Protein AF-A0A5N0HVR7-F1 (afdb_monomer)

Structure (mmCIF, N/CA/C/O backbone):
data_AF-A0A5N0HVR7-F1
#
_entry.id   AF-A0A5N0HVR7-F1
#
loop_
_atom_site.group_PDB
_atom_site.id
_atom_site.type_symbol
_atom_site.label_atom_id
_atom_site.label_alt_id
_atom_site.label_comp_id
_atom_site.label_asym_id
_atom_site.label_entity_id
_atom_site.label_seq_id
_atom_site.pdbx_PDB_ins_code
_atom_site.Cartn_x
_atom_site.Cartn_y
_atom_site.Cartn_z
_atom_site.occupancy
_atom_site.B_iso_or_equiv
_atom_site.auth_seq_id
_atom_site.auth_comp_id
_atom_site.auth_asym_id
_atom_site.auth_atom_id
_atom_site.pdbx_PDB_model_num
ATOM 1 N N . MET A 1 1 ? -14.846 -22.573 25.541 1.00 33.03 1 MET A N 1
ATOM 2 C CA . MET A 1 1 ? -13.994 -21.430 25.923 1.00 33.03 1 MET A CA 1
ATOM 3 C C . MET A 1 1 ? -13.028 -21.191 24.773 1.00 33.03 1 MET A C 1
ATOM 5 O O . MET A 1 1 ? -12.081 -21.949 24.627 1.00 33.03 1 MET A O 1
ATOM 9 N N . LEU A 1 2 ? -13.340 -20.256 23.874 1.00 32.69 2 LEU A N 1
ATOM 10 C CA . LEU A 1 2 ? -12.444 -19.911 22.769 1.00 32.69 2 LEU A CA 1
ATOM 11 C C . LEU A 1 2 ? -11.443 -18.892 23.308 1.00 32.69 2 LEU A C 1
ATOM 13 O O . LEU A 1 2 ? -11.820 -17.778 23.662 1.00 32.69 2 LEU A O 1
ATOM 17 N N . THR A 1 3 ? -10.183 -19.294 23.429 1.00 34.44 3 THR A N 1
ATOM 18 C CA . THR A 1 3 ? -9.071 -18.383 23.695 1.00 34.44 3 THR A CA 1
ATOM 19 C C . THR A 1 3 ? -8.919 -17.462 22.494 1.00 34.44 3 THR A C 1
ATOM 21 O O . THR A 1 3 ? -8.248 -17.803 21.522 1.00 34.44 3 THR A O 1
ATOM 24 N N . VAL A 1 4 ? -9.569 -16.300 22.543 1.00 46.47 4 VAL A N 1
ATOM 25 C CA . VAL A 1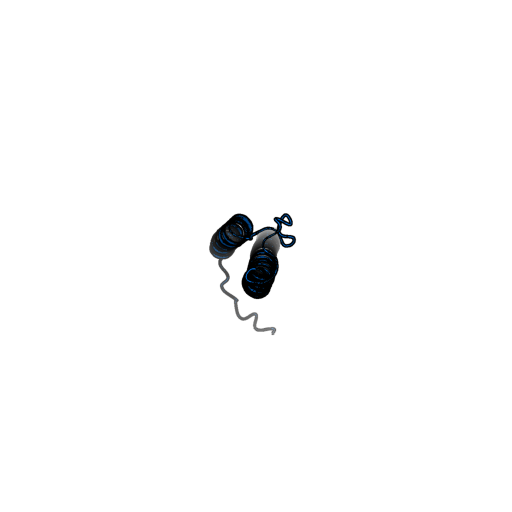 4 ? -9.239 -15.181 21.666 1.00 46.47 4 VAL A CA 1
ATOM 26 C C . VAL A 1 4 ? -7.876 -14.684 22.132 1.00 46.47 4 VAL A C 1
ATOM 28 O O . VAL A 1 4 ? -7.765 -13.895 23.067 1.00 46.47 4 VAL A O 1
ATOM 31 N N . SER A 1 5 ? -6.814 -15.217 21.537 1.00 45.78 5 SER A N 1
ATOM 32 C CA . SER A 1 5 ? -5.495 -14.600 21.604 1.00 45.78 5 SER A CA 1
ATOM 33 C C . SER A 1 5 ? -5.651 -13.182 21.060 1.00 45.78 5 SER A C 1
ATOM 35 O O . SER A 1 5 ? -5.935 -13.013 19.875 1.00 45.78 5 SER A O 1
ATOM 37 N N . SER A 1 6 ? -5.563 -12.178 21.936 1.00 57.31 6 SER A N 1
ATOM 38 C CA . SER A 1 6 ? -5.741 -10.777 21.568 1.00 57.31 6 SER A CA 1
ATOM 39 C C . SER A 1 6 ? -4.632 -10.374 20.603 1.00 57.31 6 SER A C 1
ATOM 41 O O . SER A 1 6 ? -3.499 -10.090 20.993 1.00 57.31 6 SER A O 1
ATOM 43 N N . LEU A 1 7 ? -4.945 -10.398 19.308 1.00 63.19 7 LEU A N 1
ATOM 44 C CA . LEU A 1 7 ? -4.070 -9.846 18.290 1.00 63.19 7 LEU A CA 1
ATOM 45 C C . LEU A 1 7 ? -4.041 -8.334 18.535 1.00 63.19 7 LEU A C 1
ATOM 47 O O . LEU A 1 7 ? -4.988 -7.625 18.205 1.00 63.19 7 LEU A O 1
ATOM 51 N N . LYS A 1 8 ? -2.991 -7.851 19.205 1.00 71.81 8 LYS A N 1
ATOM 52 C CA . LYS A 1 8 ? -2.758 -6.419 19.398 1.00 71.81 8 LYS A CA 1
ATOM 53 C C . LYS A 1 8 ? -2.345 -5.831 18.057 1.00 71.81 8 LYS A C 1
ATOM 55 O O . LYS A 1 8 ? -1.169 -5.851 17.705 1.00 71.81 8 LYS A O 1
ATOM 60 N N . VAL A 1 9 ? -3.329 -5.366 17.305 1.00 80.31 9 VAL A N 1
ATOM 61 C CA . VAL A 1 9 ? -3.127 -4.633 16.060 1.00 80.31 9 VAL A CA 1
ATOM 62 C C . VAL A 1 9 ? -3.441 -3.174 16.324 1.00 80.31 9 VAL A C 1
ATOM 64 O O . VAL A 1 9 ? -4.446 -2.871 16.956 1.00 80.31 9 VAL A O 1
ATOM 67 N N . ASP A 1 10 ? -2.561 -2.293 15.860 1.00 87.94 10 ASP A N 1
ATOM 68 C CA . ASP A 1 10 ? -2.745 -0.845 15.893 1.00 87.94 10 ASP A CA 1
ATOM 69 C C . ASP A 1 10 ? -3.266 -0.370 14.522 1.00 87.94 10 ASP A C 1
ATOM 71 O O . ASP A 1 10 ? -2.487 -0.324 13.560 1.00 87.94 10 ASP A O 1
ATOM 75 N N . PRO A 1 11 ? -4.563 -0.023 14.392 1.00 89.00 11 PRO A N 1
ATOM 76 C CA . PRO A 1 11 ? -5.133 0.446 13.131 1.00 89.00 11 PRO A CA 1
ATOM 77 C C . PRO A 1 11 ? -4.492 1.746 12.631 1.00 89.00 11 PRO A C 1
ATOM 79 O O . PRO A 1 11 ? -4.365 1.941 11.421 1.00 89.00 11 PRO A O 1
ATOM 82 N N . ALA A 1 12 ? -4.035 2.621 13.536 1.00 90.31 12 ALA A N 1
ATOM 83 C CA . ALA A 1 12 ? -3.365 3.860 13.157 1.00 90.31 12 ALA A CA 1
ATOM 84 C C . ALA A 1 12 ? -2.000 3.564 12.521 1.00 90.31 12 ALA A C 1
ATOM 86 O O . ALA A 1 12 ? -1.693 4.088 11.447 1.00 90.31 12 ALA A O 1
ATOM 87 N N . GLY A 1 13 ? -1.224 2.659 13.123 1.00 91.06 13 GLY A N 1
ATOM 88 C CA . GLY A 1 13 ? 0.018 2.143 12.547 1.00 91.06 13 GLY A CA 1
ATOM 89 C C . GLY A 1 13 ? -0.186 1.515 11.164 1.00 91.06 13 GLY A C 1
ATOM 90 O O . GLY A 1 13 ? 0.557 1.822 10.230 1.00 91.06 13 GLY A O 1
ATOM 91 N N . LEU A 1 14 ? -1.242 0.712 10.984 1.00 92.38 14 LEU A N 1
ATOM 92 C CA . LEU A 1 14 ? -1.581 0.132 9.677 1.00 92.38 14 LEU A CA 1
ATOM 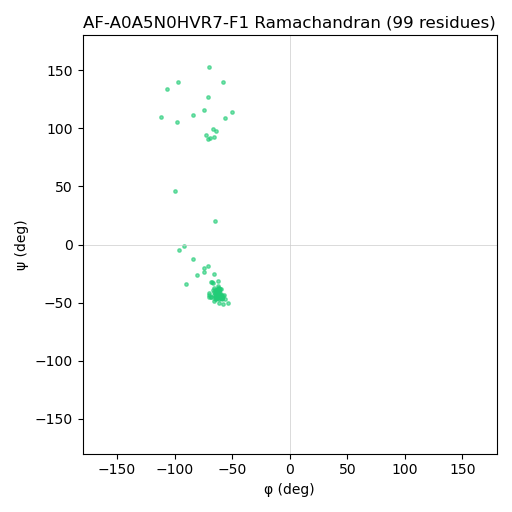93 C C . LEU A 1 14 ? -1.901 1.195 8.619 1.00 92.38 14 LEU A C 1
ATOM 95 O O . LEU A 1 14 ? -1.466 1.064 7.475 1.00 92.38 14 LEU A O 1
ATOM 99 N N . ARG A 1 15 ? -2.615 2.267 8.983 1.00 92.56 15 ARG A N 1
ATOM 100 C CA . ARG A 1 15 ? -2.911 3.382 8.067 1.00 92.56 15 ARG A CA 1
ATOM 101 C C . ARG A 1 15 ? -1.666 4.166 7.669 1.00 92.56 15 ARG A C 1
ATOM 103 O O . ARG A 1 15 ? -1.535 4.549 6.506 1.00 92.56 15 ARG A O 1
ATOM 110 N N . VAL A 1 16 ? -0.742 4.379 8.605 1.00 95.56 16 VAL A N 1
ATOM 111 C CA . VAL A 1 16 ? 0.554 5.009 8.315 1.00 95.56 16 VAL A CA 1
ATOM 112 C C . VAL A 1 16 ? 1.339 4.170 7.306 1.00 95.56 16 VAL A C 1
ATOM 114 O O . VAL A 1 16 ? 1.831 4.705 6.311 1.00 95.56 16 VAL A O 1
ATOM 117 N N . GLU A 1 17 ? 1.406 2.854 7.501 1.00 94.75 17 GLU A N 1
ATOM 118 C CA . GLU A 1 17 ? 2.070 1.945 6.560 1.00 94.75 17 GLU A CA 1
ATOM 119 C C . GLU A 1 17 ? 1.351 1.876 5.202 1.00 94.75 17 GLU A C 1
ATOM 121 O O . GLU A 1 17 ? 2.003 1.878 4.153 1.00 94.75 17 GLU A O 1
ATOM 126 N N . ALA A 1 18 ? 0.013 1.907 5.184 1.00 95.31 18 ALA A N 1
ATOM 127 C CA . ALA A 1 18 ? -0.772 1.958 3.951 1.00 95.31 18 ALA A CA 1
ATOM 128 C C . ALA A 1 18 ? -0.436 3.212 3.127 1.00 95.31 18 ALA A C 1
ATOM 130 O O . ALA A 1 18 ? -0.202 3.114 1.917 1.00 95.31 18 ALA A O 1
ATOM 131 N N . ALA A 1 19 ? -0.336 4.373 3.785 1.00 95.44 19 ALA A N 1
ATOM 132 C CA . ALA A 1 19 ? 0.044 5.638 3.163 1.00 95.44 19 ALA A CA 1
ATOM 133 C C . ALA A 1 19 ? 1.488 5.618 2.634 1.00 95.44 19 ALA A C 1
ATOM 135 O O . ALA A 1 19 ? 1.745 6.061 1.512 1.00 95.44 19 ALA A O 1
ATOM 136 N N . GLN A 1 20 ? 2.433 5.051 3.392 1.00 96.88 20 GLN A N 1
ATOM 137 C CA . GLN A 1 20 ? 3.809 4.867 2.920 1.00 96.88 20 GLN A CA 1
ATOM 138 C C . GLN A 1 20 ? 3.869 3.963 1.683 1.00 96.88 20 GLN A C 1
ATOM 140 O O . GLN A 1 20 ? 4.562 4.279 0.712 1.00 96.88 20 GLN A O 1
ATOM 145 N N . SER A 1 21 ? 3.136 2.847 1.694 1.00 94.75 21 SER A N 1
ATOM 146 C CA . SER A 1 21 ? 3.069 1.916 0.566 1.00 94.75 21 SER A CA 1
ATOM 147 C C . SER A 1 21 ? 2.447 2.574 -0.672 1.00 94.75 21 SER A C 1
ATOM 149 O O . SER A 1 21 ? 2.992 2.448 -1.773 1.00 94.75 21 SER A O 1
ATOM 151 N N . ALA A 1 22 ? 1.416 3.406 -0.492 1.00 95.50 22 ALA A N 1
ATOM 152 C CA . ALA A 1 22 ? 0.826 4.199 -1.569 1.00 95.50 22 ALA A CA 1
ATOM 153 C C . ALA A 1 22 ? 1.841 5.194 -2.162 1.00 95.50 22 ALA A C 1
ATOM 155 O O . ALA A 1 22 ? 1.971 5.302 -3.385 1.00 95.50 22 ALA A O 1
ATOM 156 N N . GLY A 1 23 ? 2.628 5.861 -1.310 1.00 95.06 23 GLY A N 1
ATOM 157 C CA . GLY A 1 23 ? 3.724 6.735 -1.735 1.00 95.06 23 GLY A CA 1
ATOM 158 C C . GLY A 1 23 ? 4.786 5.998 -2.559 1.00 95.06 23 GLY A C 1
ATOM 159 O O . GLY A 1 23 ? 5.207 6.483 -3.611 1.00 95.06 23 GLY A O 1
ATOM 160 N N . ARG A 1 24 ? 5.169 4.781 -2.149 1.00 95.31 24 ARG A N 1
ATOM 161 C CA . ARG A 1 24 ? 6.091 3.923 -2.918 1.00 95.31 24 ARG A CA 1
ATOM 162 C C . ARG A 1 24 ? 5.490 3.503 -4.261 1.00 95.31 24 ARG A C 1
ATOM 164 O O . ARG A 1 24 ? 6.194 3.529 -5.269 1.00 95.31 24 ARG A O 1
ATOM 171 N N . ALA A 1 25 ? 4.203 3.156 -4.302 1.00 94.81 25 ALA A N 1
ATOM 172 C CA . ALA A 1 25 ? 3.509 2.819 -5.545 1.00 94.81 25 ALA A CA 1
ATOM 173 C C . ALA A 1 25 ? 3.527 3.987 -6.544 1.00 94.81 25 ALA A C 1
ATOM 175 O O . ALA A 1 25 ? 3.789 3.773 -7.733 1.00 94.81 25 ALA A O 1
ATOM 176 N N . ALA A 1 26 ? 3.283 5.209 -6.059 1.00 93.69 26 ALA A N 1
ATOM 177 C CA . ALA A 1 26 ? 3.325 6.431 -6.856 1.00 93.69 26 ALA A CA 1
ATOM 178 C C . ALA A 1 26 ? 4.740 6.723 -7.376 1.00 93.69 26 ALA A C 1
ATOM 180 O O . ALA A 1 26 ? 4.909 6.979 -8.567 1.00 93.69 26 ALA A O 1
ATOM 181 N N . ALA A 1 27 ? 5.761 6.596 -6.521 1.00 93.44 27 ALA A N 1
ATOM 182 C CA . ALA A 1 27 ? 7.156 6.779 -6.914 1.00 93.44 27 ALA A CA 1
ATOM 183 C C . ALA A 1 27 ? 7.579 5.793 -8.017 1.00 93.44 27 ALA A C 1
ATOM 185 O O . ALA A 1 27 ? 8.158 6.206 -9.019 1.00 93.44 27 ALA A O 1
ATOM 186 N N . LEU A 1 28 ? 7.228 4.507 -7.880 1.00 92.00 28 LEU A N 1
ATOM 187 C CA . LEU A 1 28 ? 7.500 3.488 -8.902 1.00 92.00 28 LEU A CA 1
ATOM 188 C C . LEU A 1 28 ? 6.789 3.801 -10.221 1.00 92.00 28 LEU A C 1
ATOM 190 O O . LEU A 1 28 ? 7.390 3.688 -11.287 1.00 92.00 28 LEU A O 1
ATOM 194 N N . SER A 1 29 ? 5.531 4.240 -10.157 1.00 90.81 29 SER A N 1
ATOM 195 C CA . SER A 1 29 ? 4.768 4.621 -11.347 1.00 90.81 29 SER A CA 1
ATOM 196 C C . SER A 1 29 ? 5.380 5.831 -12.058 1.00 90.81 29 SER A C 1
ATOM 198 O O . SER A 1 29 ? 5.414 5.846 -13.283 1.00 90.81 29 SER A O 1
ATOM 200 N N . ALA A 1 30 ? 5.883 6.821 -11.315 1.00 90.00 30 ALA A N 1
ATOM 201 C CA . ALA A 1 30 ? 6.474 8.035 -11.877 1.00 90.00 30 ALA A CA 1
ATOM 202 C C . ALA A 1 30 ? 7.792 7.773 -12.626 1.00 90.00 30 ALA A C 1
ATOM 204 O O . ALA A 1 30 ? 8.087 8.450 -13.608 1.00 90.00 30 ALA A O 1
ATOM 205 N N . VAL A 1 31 ? 8.574 6.781 -12.186 1.00 89.81 31 VAL A N 1
ATOM 206 C CA . VAL A 1 31 ? 9.843 6.402 -12.836 1.00 89.81 31 VAL A CA 1
ATOM 207 C C . VAL A 1 31 ? 9.682 5.299 -13.885 1.00 89.81 31 VAL A C 1
ATOM 209 O O . VAL A 1 31 ? 10.670 4.896 -14.498 1.00 89.81 31 VAL A O 1
ATOM 212 N N . THR A 1 32 ? 8.465 4.785 -14.094 1.00 86.25 32 THR A N 1
ATOM 213 C CA . THR A 1 32 ? 8.200 3.725 -15.073 1.00 86.25 32 THR A CA 1
ATOM 214 C C . THR A 1 32 ? 8.250 4.308 -16.489 1.00 86.25 32 THR A C 1
ATOM 216 O O . THR A 1 32 ? 7.411 5.143 -16.829 1.00 86.25 32 THR A O 1
ATOM 219 N N . PRO A 1 33 ? 9.203 3.887 -17.343 1.00 78.75 33 PRO A N 1
ATOM 220 C CA . PRO A 1 33 ? 9.233 4.339 -18.725 1.00 78.75 33 PRO A CA 1
ATOM 221 C C . PRO A 1 33 ? 8.057 3.738 -19.517 1.00 78.75 33 PRO A C 1
ATOM 223 O O . PRO A 1 33 ? 7.590 2.645 -19.183 1.00 78.75 33 PRO A O 1
ATOM 226 N N . PRO A 1 34 ? 7.583 4.409 -20.582 1.00 73.19 34 PRO A N 1
ATOM 227 C CA . PRO A 1 34 ? 6.532 3.869 -21.438 1.00 73.19 34 PRO A CA 1
ATOM 228 C C . PRO A 1 34 ? 6.954 2.523 -22.041 1.00 73.19 34 PRO A C 1
ATOM 230 O O . PRO A 1 34 ? 8.105 2.338 -22.443 1.00 73.19 34 PRO A O 1
ATOM 233 N N . LEU A 1 35 ? 6.005 1.585 -22.094 1.00 68.19 35 LEU A N 1
ATOM 234 C CA . LEU A 1 35 ? 6.228 0.219 -22.584 1.00 68.19 35 LEU A CA 1
ATOM 235 C C . LEU A 1 35 ? 6.560 0.170 -24.081 1.00 68.19 35 LEU A C 1
ATOM 237 O O . LEU A 1 35 ? 7.242 -0.760 -24.510 1.00 68.19 35 LEU A O 1
ATOM 241 N N . ASP A 1 36 ? 6.119 1.169 -24.848 1.00 65.75 36 ASP A N 1
ATOM 242 C CA . ASP A 1 36 ? 6.377 1.271 -26.281 1.00 65.75 36 ASP A CA 1
ATOM 243 C C . ASP A 1 36 ? 7.317 2.457 -26.564 1.00 65.75 36 ASP A C 1
ATOM 245 O O . ASP A 1 36 ? 6.937 3.617 -26.356 1.00 65.75 36 ASP A O 1
ATOM 249 N N . PRO A 1 37 ? 8.581 2.220 -26.956 1.00 57.19 37 PRO A N 1
ATOM 250 C CA . PRO A 1 37 ? 9.484 3.308 -27.290 1.00 57.19 37 PRO A CA 1
ATOM 251 C C . PRO A 1 37 ? 9.041 3.951 -28.608 1.00 57.19 37 PRO A C 1
ATOM 253 O O . PRO A 1 37 ? 8.953 3.271 -29.627 1.00 57.19 37 PRO A O 1
ATOM 256 N N . ALA A 1 38 ? 8.845 5.275 -28.618 1.00 57.22 38 ALA A N 1
ATOM 257 C CA . ALA A 1 38 ? 8.674 6.037 -29.854 1.00 57.22 38 ALA A CA 1
ATOM 258 C C . ALA A 1 38 ? 9.810 5.676 -30.831 1.00 57.22 38 ALA A C 1
ATOM 260 O O . ALA A 1 38 ? 10.995 5.884 -30.547 1.00 57.22 38 ALA A 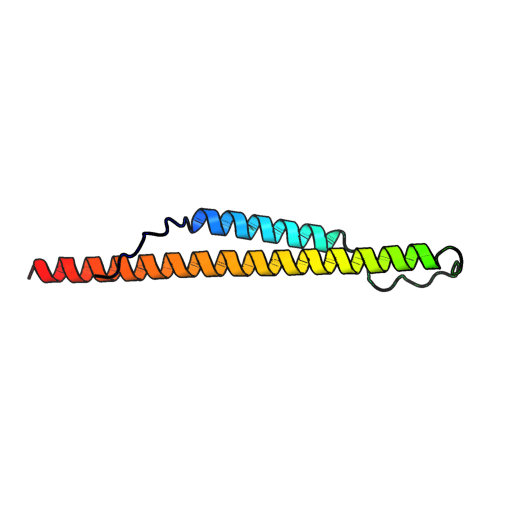O 1
ATOM 261 N N . VAL A 1 39 ? 9.442 5.040 -31.942 1.00 52.53 39 VAL A N 1
ATOM 262 C CA . VAL A 1 39 ? 10.372 4.373 -32.852 1.00 52.53 39 VAL A CA 1
ATOM 263 C C . VAL A 1 39 ? 11.165 5.425 -33.632 1.00 52.53 39 VAL A C 1
ATOM 265 O O . VAL A 1 39 ? 10.724 5.915 -34.664 1.00 52.53 39 VAL A O 1
ATOM 268 N N . SER A 1 40 ? 12.351 5.776 -33.134 1.00 51.16 40 SER A N 1
ATOM 269 C CA . SER A 1 40 ? 13.377 6.502 -33.890 1.00 51.16 40 SER A CA 1
ATOM 270 C C . SER A 1 40 ? 14.404 5.510 -34.455 1.00 51.16 40 SER A C 1
ATOM 272 O O . SER A 1 40 ? 14.770 4.526 -33.810 1.00 51.16 40 SER A O 1
ATOM 274 N N . THR A 1 41 ? 14.833 5.758 -35.689 1.00 52.06 41 THR A N 1
ATOM 275 C CA . THR A 1 41 ? 15.418 4.864 -36.711 1.00 52.06 41 THR A CA 1
ATOM 276 C C . THR A 1 41 ? 16.782 4.204 -36.413 1.00 52.06 41 THR A C 1
ATOM 278 O O . THR A 1 41 ? 17.434 3.701 -37.322 1.00 52.06 41 THR A O 1
ATOM 281 N N . TRP A 1 42 ? 17.223 4.100 -35.158 1.00 49.81 42 TRP A N 1
ATOM 282 C CA . TRP A 1 42 ? 18.537 3.537 -34.780 1.00 49.81 42 TRP A CA 1
ATOM 283 C C . TRP A 1 42 ? 18.467 2.068 -34.296 1.00 49.81 42 TRP A C 1
ATOM 285 O O . TRP A 1 42 ? 19.019 1.690 -33.260 1.00 49.81 42 TRP A O 1
ATOM 295 N N . GLN A 1 43 ? 17.744 1.218 -35.031 1.00 57.00 43 GLN A N 1
ATOM 296 C CA . GLN A 1 43 ? 17.129 -0.019 -34.515 1.00 57.00 43 GLN A CA 1
ATOM 297 C C . GLN A 1 43 ? 18.062 -1.200 -34.152 1.00 57.00 43 GLN A C 1
ATOM 299 O O . GLN A 1 43 ? 17.652 -2.044 -33.355 1.00 57.00 43 GLN A O 1
ATOM 304 N N . SER A 1 44 ? 19.317 -1.276 -34.609 1.00 49.56 44 SER A N 1
ATOM 305 C CA . SER A 1 44 ? 20.143 -2.486 -34.366 1.00 49.56 44 SER A CA 1
ATOM 306 C C . SER A 1 44 ? 20.984 -2.459 -33.078 1.00 49.56 44 SER A C 1
ATOM 308 O O . SER A 1 44 ? 21.106 -3.485 -32.409 1.00 49.56 44 SER A O 1
ATOM 310 N N . ALA A 1 45 ? 21.497 -1.298 -32.648 1.00 51.50 45 ALA A N 1
ATOM 311 C CA . ALA A 1 45 ? 22.108 -1.144 -31.316 1.00 51.50 45 ALA A CA 1
ATOM 312 C C . ALA A 1 45 ? 21.040 -0.945 -30.219 1.00 51.50 45 ALA A C 1
ATOM 314 O O . ALA A 1 45 ? 21.229 -1.333 -29.063 1.00 51.50 45 ALA A O 1
ATOM 315 N N . ALA A 1 46 ? 19.876 -0.414 -30.605 1.00 55.56 46 ALA A N 1
ATOM 316 C CA . ALA A 1 46 ? 18.743 -0.188 -29.720 1.00 55.56 46 ALA A CA 1
ATOM 317 C C . ALA A 1 46 ? 17.993 -1.473 -29.338 1.00 55.56 46 ALA A C 1
ATOM 319 O O . ALA A 1 46 ? 17.329 -1.474 -28.313 1.00 55.56 46 ALA A O 1
ATOM 320 N N . GLY A 1 47 ? 18.106 -2.585 -30.075 1.00 59.38 47 GLY A N 1
ATOM 321 C CA . GLY A 1 47 ? 17.321 -3.799 -29.801 1.00 59.38 47 GLY A CA 1
ATOM 322 C C . GLY A 1 47 ? 17.487 -4.355 -28.377 1.00 59.38 47 GLY A C 1
ATOM 323 O O . GLY A 1 47 ? 16.498 -4.628 -27.698 1.00 59.38 47 GLY A O 1
ATOM 324 N N . ARG A 1 48 ? 18.728 -4.466 -27.878 1.00 60.91 48 ARG A N 1
ATOM 325 C CA . ARG A 1 48 ? 18.984 -4.889 -26.486 1.00 60.91 48 ARG A CA 1
ATOM 326 C C . ARG A 1 48 ? 18.559 -3.815 -25.485 1.00 60.91 48 ARG A C 1
ATOM 328 O O . ARG A 1 48 ? 17.869 -4.138 -24.528 1.00 60.91 48 ARG A O 1
ATOM 335 N N . SER A 1 49 ? 18.900 -2.548 -25.731 1.00 66.50 49 SER A N 1
ATOM 336 C CA . SER A 1 49 ? 18.515 -1.421 -24.865 1.00 66.50 49 SER A CA 1
ATOM 337 C C . SER A 1 49 ? 16.990 -1.269 -24.741 1.00 66.50 49 SER A C 1
ATOM 339 O O . SER A 1 49 ? 16.478 -1.022 -23.655 1.00 66.50 49 SER A O 1
ATOM 341 N N . ASN A 1 50 ? 16.244 -1.496 -25.821 1.00 67.44 50 ASN A N 1
ATOM 342 C CA . ASN A 1 50 ? 14.783 -1.459 -25.859 1.00 67.44 50 ASN A CA 1
ATOM 343 C C . ASN A 1 50 ? 14.177 -2.637 -25.098 1.00 67.44 50 ASN A C 1
ATOM 345 O O . ASN A 1 50 ? 13.241 -2.435 -24.334 1.00 67.44 50 ASN A O 1
ATOM 349 N N . ARG A 1 51 ? 14.738 -3.847 -25.238 1.00 69.75 51 ARG A N 1
ATOM 350 C CA . ARG A 1 51 ? 14.316 -5.006 -24.434 1.00 69.75 51 ARG A CA 1
ATOM 351 C C . ARG A 1 51 ? 14.572 -4.789 -22.946 1.00 69.75 51 ARG A C 1
ATOM 353 O O . ARG A 1 51 ? 13.686 -5.073 -22.150 1.00 69.75 51 ARG A O 1
ATOM 360 N N . TYR A 1 52 ? 15.735 -4.249 -22.572 1.00 75.88 52 TYR A N 1
ATOM 361 C CA . TYR A 1 52 ? 16.016 -3.898 -21.178 1.00 75.88 52 TYR A CA 1
ATOM 362 C C . TYR A 1 52 ? 15.052 -2.823 -20.670 1.00 75.88 52 TYR A C 1
ATOM 364 O O . TYR A 1 52 ? 14.474 -3.007 -19.609 1.00 75.88 52 TYR A O 1
ATOM 372 N N . ARG A 1 53 ? 14.786 -1.764 -21.448 1.00 77.38 53 ARG A N 1
ATOM 373 C CA . ARG A 1 53 ? 13.793 -0.737 -21.089 1.00 77.38 53 ARG A CA 1
ATOM 374 C C . ARG A 1 53 ? 12.391 -1.312 -20.897 1.00 77.38 53 ARG A C 1
ATOM 376 O O . ARG A 1 53 ? 11.762 -1.004 -19.891 1.00 77.38 53 ARG A O 1
ATOM 383 N N . ALA A 1 54 ? 11.927 -2.171 -21.803 1.00 80.31 54 ALA A N 1
ATOM 384 C CA . ALA A 1 54 ? 10.624 -2.822 -21.694 1.00 80.31 54 ALA A CA 1
ATOM 385 C C . ALA A 1 54 ? 10.551 -3.756 -20.475 1.00 80.31 54 ALA A C 1
ATOM 387 O O . ALA A 1 54 ? 9.586 -3.703 -19.718 1.00 80.31 54 ALA A O 1
ATOM 388 N N . ALA A 1 55 ? 11.591 -4.560 -20.230 1.00 83.94 55 ALA A N 1
ATOM 389 C CA . ALA A 1 55 ? 11.667 -5.425 -19.054 1.00 83.94 55 ALA A CA 1
ATOM 390 C C . ALA A 1 55 ? 11.687 -4.614 -17.746 1.00 83.94 55 ALA A C 1
ATOM 392 O O . ALA A 1 55 ? 10.993 -4.957 -16.791 1.00 83.94 55 ALA A O 1
ATOM 393 N N . THR A 1 56 ? 12.427 -3.501 -17.708 1.00 86.38 56 THR A N 1
ATOM 394 C CA . THR A 1 56 ? 12.437 -2.573 -16.571 1.00 86.38 56 THR A CA 1
ATOM 395 C C . THR A 1 56 ? 11.068 -1.921 -16.372 1.00 86.38 56 THR A C 1
ATOM 397 O O . THR A 1 56 ? 10.587 -1.889 -15.244 1.00 86.38 56 THR A O 1
ATOM 400 N N . ALA A 1 57 ? 10.401 -1.468 -17.439 1.00 86.56 57 ALA A N 1
ATOM 401 C CA . ALA A 1 57 ? 9.044 -0.922 -17.366 1.00 86.56 57 ALA A CA 1
ATOM 402 C C . ALA A 1 57 ? 8.050 -1.939 -16.792 1.00 86.56 57 ALA A C 1
ATOM 404 O O . ALA A 1 57 ? 7.269 -1.612 -15.899 1.00 86.56 57 ALA A O 1
ATOM 405 N N . GLN A 1 58 ? 8.113 -3.193 -17.249 1.00 89.00 58 GLN A N 1
ATOM 406 C CA . GLN A 1 58 ? 7.273 -4.277 -16.736 1.00 89.00 58 GLN A CA 1
ATOM 407 C C . GLN A 1 58 ? 7.548 -4.555 -15.255 1.00 89.00 58 GLN A C 1
ATOM 409 O O . GLN A 1 58 ? 6.610 -4.678 -14.470 1.00 89.00 58 GLN A O 1
ATOM 414 N N . ALA A 1 59 ? 8.821 -4.612 -14.852 1.00 91.44 59 ALA A N 1
ATOM 415 C CA . ALA A 1 59 ? 9.204 -4.848 -13.463 1.00 91.44 59 ALA A CA 1
ATOM 416 C C . ALA A 1 59 ? 8.746 -3.714 -12.530 1.00 91.44 59 ALA A C 1
ATOM 418 O O . ALA A 1 59 ? 8.203 -3.986 -11.458 1.00 91.44 59 ALA A O 1
ATOM 419 N N . LEU A 1 60 ? 8.913 -2.454 -12.944 1.00 91.25 60 LEU A N 1
ATOM 420 C CA . LEU A 1 60 ? 8.457 -1.285 -12.186 1.00 91.25 60 LEU A CA 1
ATOM 421 C C . LEU A 1 60 ? 6.928 -1.231 -12.096 1.00 91.25 60 LEU A C 1
ATOM 423 O O . LEU A 1 60 ? 6.392 -0.997 -11.013 1.00 91.25 60 LEU A O 1
ATOM 427 N N . THR A 1 61 ? 6.231 -1.549 -13.192 1.00 92.12 61 THR A N 1
ATOM 428 C CA . THR A 1 61 ? 4.766 -1.679 -13.215 1.00 92.12 61 THR A CA 1
ATOM 429 C C . THR A 1 61 ? 4.303 -2.737 -12.216 1.00 92.12 61 THR A C 1
ATOM 431 O O . THR A 1 61 ? 3.485 -2.450 -11.345 1.00 92.12 61 THR A O 1
ATOM 434 N N . ALA A 1 62 ? 4.881 -3.941 -12.272 1.00 93.56 62 ALA A N 1
ATOM 435 C CA . ALA A 1 62 ? 4.557 -5.024 -11.346 1.00 93.56 62 ALA A CA 1
ATOM 436 C C . ALA A 1 62 ? 4.853 -4.645 -9.884 1.00 93.56 62 ALA A C 1
ATOM 438 O O . ALA A 1 62 ? 4.082 -4.983 -8.985 1.00 93.56 62 ALA A O 1
ATOM 439 N N . GLY A 1 63 ? 5.949 -3.922 -9.638 1.00 93.75 63 GLY A N 1
ATOM 440 C CA . GLY A 1 63 ? 6.282 -3.374 -8.325 1.00 93.75 63 GLY A CA 1
ATOM 441 C C . GLY A 1 63 ? 5.230 -2.386 -7.818 1.00 93.75 63 GLY A C 1
ATOM 442 O O . GLY A 1 63 ? 4.776 -2.515 -6.682 1.00 93.75 63 GLY A O 1
ATOM 443 N N . SER A 1 64 ? 4.801 -1.443 -8.662 1.00 95.25 64 SER A N 1
ATOM 444 C CA . SER A 1 64 ? 3.752 -0.471 -8.329 1.00 95.25 64 SER A CA 1
ATOM 445 C C . SER A 1 64 ? 2.421 -1.165 -8.019 1.00 95.25 64 SER A C 1
ATOM 447 O O . SER A 1 64 ? 1.809 -0.874 -6.993 1.00 95.25 64 SER A O 1
ATOM 449 N N . THR A 1 65 ? 2.015 -2.149 -8.828 1.00 95.12 65 THR A N 1
ATOM 450 C CA . THR A 1 65 ? 0.803 -2.947 -8.580 1.00 95.12 65 THR A CA 1
ATOM 451 C C . THR A 1 65 ? 0.862 -3.669 -7.238 1.00 95.12 65 THR A C 1
ATOM 453 O O . THR A 1 65 ? -0.083 -3.583 -6.461 1.00 95.12 65 THR A O 1
ATOM 456 N N . ARG A 1 66 ? 1.983 -4.330 -6.916 1.00 95.81 66 ARG A N 1
ATOM 457 C CA . ARG A 1 66 ? 2.137 -5.016 -5.622 1.00 95.81 66 ARG A CA 1
ATOM 458 C C . ARG A 1 66 ? 2.047 -4.054 -4.441 1.00 95.81 66 ARG A C 1
ATOM 460 O O . ARG A 1 66 ? 1.434 -4.405 -3.442 1.00 95.81 66 ARG A O 1
ATOM 467 N N . GLN A 1 67 ? 2.625 -2.856 -4.552 1.00 95.56 67 GLN 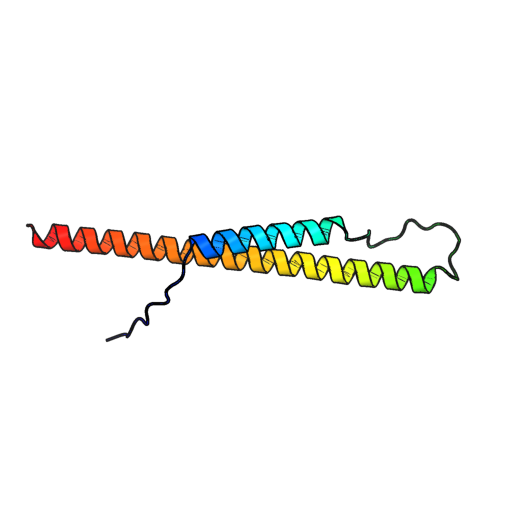A N 1
ATOM 468 C CA . GLN A 1 67 ? 2.493 -1.837 -3.506 1.00 95.56 67 GLN A CA 1
ATOM 469 C C . GLN A 1 67 ? 1.032 -1.403 -3.326 1.00 95.56 67 GLN A C 1
ATOM 471 O O . GLN A 1 67 ? 0.571 -1.331 -2.197 1.00 95.56 67 GLN A O 1
ATOM 476 N N . ARG A 1 68 ? 0.260 -1.221 -4.407 1.00 95.50 68 ARG A N 1
ATOM 477 C CA . ARG A 1 68 ? -1.181 -0.921 -4.288 1.00 95.50 68 ARG A CA 1
ATOM 478 C C . ARG A 1 68 ? -1.953 -2.029 -3.571 1.00 95.50 68 ARG A C 1
ATOM 480 O O . ARG A 1 68 ? -2.722 -1.724 -2.669 1.00 95.50 68 ARG A O 1
ATOM 487 N N . CYS A 1 69 ? -1.691 -3.297 -3.893 1.00 96.69 69 CYS A N 1
ATOM 488 C CA . CYS A 1 69 ? -2.325 -4.419 -3.192 1.00 96.69 69 CYS A CA 1
ATOM 489 C C . CYS A 1 69 ? -1.968 -4.452 -1.695 1.00 96.69 69 CYS A C 1
ATOM 491 O O . CYS A 1 69 ? -2.814 -4.779 -0.867 1.00 96.69 69 CYS A O 1
ATOM 493 N N . ILE A 1 70 ? -0.725 -4.107 -1.335 1.00 95.44 70 ILE A N 1
ATOM 494 C CA . ILE A 1 70 ? -0.311 -3.985 0.072 1.00 95.44 70 ILE A CA 1
ATOM 495 C C . ILE A 1 70 ? -1.082 -2.849 0.751 1.00 95.44 70 ILE A C 1
ATOM 497 O O . ILE A 1 70 ? -1.631 -3.063 1.829 1.00 95.44 70 ILE A O 1
ATOM 501 N N . THR A 1 71 ? -1.172 -1.673 0.121 1.00 96.69 71 THR A N 1
ATOM 502 C CA . THR A 1 71 ? -1.983 -0.552 0.619 1.00 96.69 71 THR A CA 1
ATOM 503 C C . THR A 1 71 ? -3.430 -0.971 0.871 1.00 96.69 71 THR A C 1
ATOM 505 O O . THR A 1 71 ? -3.943 -0.726 1.958 1.00 96.69 71 THR A O 1
ATOM 508 N N . GLU A 1 72 ? -4.081 -1.621 -0.095 1.00 96.44 72 GLU A N 1
ATOM 509 C CA . GLU A 1 72 ? -5.466 -2.095 0.034 1.00 96.44 72 GLU A CA 1
ATOM 510 C C . GLU A 1 72 ? -5.620 -3.081 1.200 1.00 96.44 72 GLU A C 1
ATOM 512 O O . GLU A 1 72 ? -6.508 -2.921 2.036 1.00 96.44 72 GLU A O 1
ATOM 517 N N . GLY A 1 73 ? -4.714 -4.058 1.313 1.00 96.12 73 GLY A N 1
ATOM 518 C CA . GLY A 1 73 ? -4.730 -5.034 2.403 1.00 96.12 73 GLY A CA 1
ATOM 519 C C . GLY A 1 73 ? -4.552 -4.399 3.786 1.00 96.12 73 GLY A C 1
ATOM 520 O O . GLY A 1 73 ? -5.264 -4.760 4.725 1.00 96.12 73 GLY A O 1
ATOM 521 N N . LEU A 1 74 ? -3.642 -3.430 3.919 1.00 94.69 74 LEU A N 1
ATOM 522 C CA . LEU A 1 74 ? -3.422 -2.695 5.170 1.00 94.69 74 LEU A CA 1
ATOM 523 C C . LEU A 1 74 ? -4.646 -1.853 5.554 1.00 94.69 74 LEU A C 1
ATOM 525 O O . LEU A 1 74 ? -5.064 -1.887 6.712 1.00 94.69 74 LEU A O 1
ATOM 529 N N . THR A 1 75 ? -5.253 -1.160 4.588 1.00 95.31 75 THR A N 1
ATOM 530 C CA . THR A 1 75 ? -6.471 -0.365 4.801 1.00 95.31 75 THR A CA 1
ATOM 531 C C . THR A 1 75 ? -7.638 -1.240 5.251 1.00 95.31 75 THR A C 1
ATOM 533 O O . THR A 1 75 ? -8.228 -0.966 6.294 1.00 95.31 75 THR A O 1
ATOM 536 N N . HIS A 1 76 ? -7.917 -2.339 4.544 1.00 95.06 76 HIS A N 1
ATOM 537 C CA . HIS A 1 76 ? -8.993 -3.260 4.920 1.00 95.06 76 HIS A CA 1
ATOM 538 C C . HIS A 1 76 ? -8.771 -3.911 6.284 1.00 95.06 76 HIS A C 1
ATOM 540 O O . HIS A 1 76 ? -9.718 -4.128 7.038 1.00 95.06 76 HIS A O 1
ATOM 546 N N . THR A 1 77 ? -7.516 -4.203 6.630 1.00 92.25 77 THR A N 1
ATOM 547 C CA . THR A 1 77 ? -7.191 -4.730 7.957 1.00 92.25 77 THR A CA 1
ATOM 548 C C . THR A 1 77 ? -7.504 -3.689 9.034 1.00 92.25 77 THR A C 1
ATOM 550 O O . THR A 1 77 ? -8.173 -4.021 10.009 1.00 92.25 77 THR A O 1
ATOM 553 N N . ALA A 1 78 ? -7.091 -2.430 8.849 1.00 92.44 78 ALA A N 1
ATOM 554 C CA . ALA A 1 78 ? -7.397 -1.349 9.787 1.00 92.44 78 ALA A CA 1
ATOM 555 C C . ALA A 1 78 ? -8.915 -1.156 9.970 1.00 92.44 78 ALA A C 1
ATOM 557 O O . ALA A 1 78 ? -9.394 -1.112 11.101 1.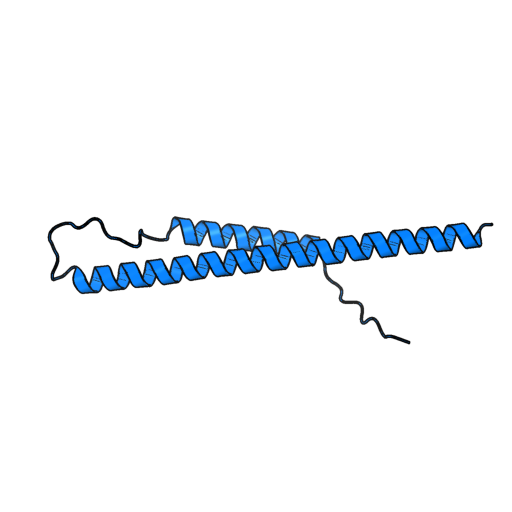00 92.44 78 ALA A O 1
ATOM 558 N N . GLU A 1 79 ? -9.675 -1.131 8.871 1.00 93.38 79 GLU A N 1
ATOM 559 C CA . GLU A 1 79 ? -11.143 -1.041 8.888 1.00 93.38 79 GLU A CA 1
ATOM 560 C C . GLU A 1 79 ? -11.787 -2.198 9.665 1.00 93.38 79 GLU A C 1
ATOM 562 O O . GLU A 1 79 ? -12.684 -1.983 10.482 1.00 93.38 79 GLU A O 1
ATOM 567 N N . GLY A 1 80 ? -11.308 -3.428 9.453 1.00 92.38 80 GLY A N 1
ATOM 568 C CA . GLY A 1 80 ? -11.808 -4.606 10.158 1.00 92.38 80 GLY A CA 1
ATOM 569 C C . GLY A 1 80 ? -11.587 -4.533 11.671 1.00 92.38 80 GLY A C 1
ATOM 570 O O . GLY A 1 80 ? -12.483 -4.880 12.4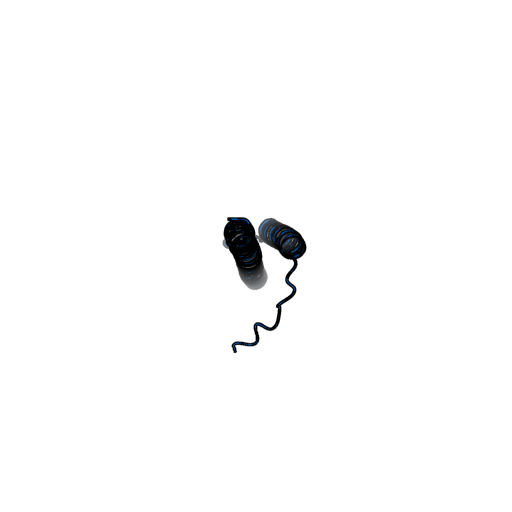43 1.00 92.38 80 GLY A O 1
ATOM 571 N N . PHE A 1 81 ? -10.422 -4.047 12.112 1.00 90.88 81 PHE A N 1
ATOM 572 C CA . PHE A 1 81 ? -10.143 -3.868 1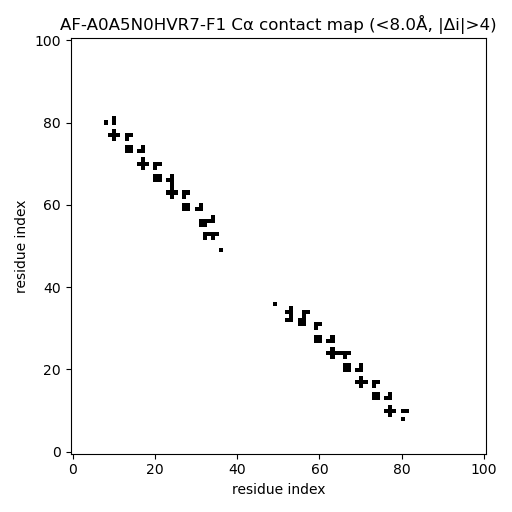3.540 1.00 90.88 81 PHE A CA 1
ATOM 573 C C . PHE A 1 81 ? -10.995 -2.767 14.169 1.00 90.88 81 PHE A C 1
ATOM 575 O O . PHE A 1 81 ? -11.586 -3.001 15.221 1.00 90.88 81 PHE A O 1
ATOM 582 N N . GLU A 1 82 ? -11.128 -1.617 13.514 1.00 90.19 82 GLU A N 1
ATOM 583 C CA . GLU A 1 82 ? -11.960 -0.512 14.006 1.00 90.19 82 GLU A CA 1
ATOM 584 C C . GLU A 1 82 ? -13.439 -0.904 14.095 1.00 90.19 82 GLU A C 1
ATOM 586 O O . GLU A 1 82 ? -14.114 -0.590 15.076 1.00 90.19 82 GLU A O 1
ATOM 591 N N . SER A 1 83 ? -13.939 -1.664 13.115 1.00 90.38 83 SER A N 1
ATOM 592 C CA . SER A 1 83 ? -15.296 -2.210 13.161 1.00 90.38 83 SER A CA 1
ATOM 593 C C . SER A 1 83 ? -15.477 -3.179 14.333 1.00 90.38 83 SER A C 1
ATOM 595 O O . SER A 1 83 ? -16.494 -3.126 15.026 1.00 90.38 83 SER A O 1
ATOM 597 N N . ASN A 1 84 ? -14.508 -4.064 14.580 1.00 88.44 84 ASN A N 1
ATOM 598 C CA . ASN A 1 84 ? -14.568 -5.002 15.703 1.00 88.44 84 ASN A CA 1
ATOM 599 C C . ASN A 1 84 ? -14.522 -4.285 17.058 1.00 88.44 84 ASN A C 1
ATOM 601 O O . ASN A 1 84 ? -15.250 -4.664 17.979 1.00 88.44 84 ASN A O 1
ATOM 605 N N . GLU A 1 85 ? -13.704 -3.241 17.184 1.00 86.44 85 GLU A N 1
ATOM 606 C CA . GLU A 1 85 ? -13.643 -2.409 18.384 1.00 86.44 85 GLU A CA 1
ATOM 607 C C . GLU A 1 85 ? -14.977 -1.689 18.625 1.00 86.44 85 GLU A C 1
ATOM 609 O O . GLU A 1 85 ? -15.514 -1.745 19.733 1.00 86.44 85 GLU A O 1
ATOM 614 N N . ALA A 1 86 ? -15.579 -1.109 17.581 1.00 86.62 86 ALA A N 1
ATOM 615 C CA . ALA A 1 86 ? -16.879 -0.446 17.668 1.00 86.62 86 ALA A CA 1
ATOM 616 C C . ALA A 1 86 ? -18.003 -1.398 18.117 1.00 86.62 86 ALA A C 1
ATOM 618 O O . ALA A 1 86 ? -18.805 -1.041 18.987 1.00 86.62 86 ALA A O 1
ATOM 619 N N . VAL A 1 87 ? -18.046 -2.619 17.569 1.00 88.56 87 VAL A N 1
ATOM 620 C CA . VAL A 1 87 ? -19.014 -3.656 17.972 1.00 88.56 87 VAL A CA 1
ATOM 621 C C . VAL A 1 87 ? -18.788 -4.072 19.425 1.00 88.56 87 VAL A C 1
ATOM 623 O O . VAL A 1 87 ? -19.744 -4.131 20.199 1.00 88.56 87 VAL A O 1
ATOM 626 N N . SER A 1 88 ? -17.534 -4.295 19.822 1.00 86.38 88 SER A N 1
ATOM 627 C CA . SER A 1 88 ? -17.187 -4.689 21.193 1.00 86.38 88 SER A CA 1
ATOM 628 C C . SER A 1 88 ? -17.574 -3.602 22.204 1.00 86.38 88 SER A C 1
ATOM 630 O O . SER A 1 88 ? -18.184 -3.890 23.232 1.00 86.38 88 SER A O 1
ATOM 632 N N . ALA A 1 89 ? -17.303 -2.333 21.890 1.00 86.38 89 ALA A N 1
ATOM 633 C CA . ALA A 1 89 ? -17.671 -1.194 22.727 1.00 86.38 89 ALA A CA 1
ATOM 634 C C . ALA A 1 89 ? -19.193 -0.982 22.822 1.00 86.38 89 ALA A C 1
ATOM 636 O O . ALA A 1 89 ? -19.691 -0.514 23.847 1.00 86.38 89 ALA A O 1
ATOM 637 N N . ALA A 1 90 ? -19.949 -1.292 21.765 1.00 86.81 90 ALA A N 1
ATOM 638 C CA . ALA A 1 90 ? -21.411 -1.255 21.797 1.00 86.81 90 ALA A CA 1
ATOM 639 C C . ALA A 1 90 ? -21.989 -2.379 22.673 1.00 86.81 90 ALA A C 1
ATOM 641 O O . ALA A 1 90 ? -22.870 -2.121 23.490 1.00 86.81 90 ALA A O 1
ATOM 642 N N . GLN A 1 91 ? -21.455 -3.599 22.556 1.00 87.88 91 GLN A N 1
ATOM 643 C CA . GLN A 1 91 ? -21.869 -4.737 23.382 1.00 87.88 91 GLN A CA 1
ATOM 644 C C . GLN A 1 91 ? -21.589 -4.498 24.868 1.00 87.88 91 GLN A C 1
ATOM 646 O O . GLN A 1 91 ? -22.466 -4.728 25.694 1.00 87.88 91 GLN A O 1
ATOM 651 N N . LEU A 1 92 ? -20.405 -3.980 25.214 1.00 84.69 92 LEU A N 1
ATOM 652 C CA . LEU A 1 92 ? -20.057 -3.665 26.604 1.00 84.69 92 LEU A CA 1
ATOM 653 C C . LEU A 1 92 ? -20.991 -2.616 27.220 1.00 84.69 92 LEU A C 1
ATOM 655 O O . LEU A 1 92 ? -21.396 -2.767 28.370 1.00 84.69 92 LEU A O 1
ATOM 659 N N . ARG A 1 93 ? -21.376 -1.583 26.457 1.00 87.00 93 ARG A N 1
ATOM 660 C CA . ARG A 1 93 ? -22.356 -0.583 26.912 1.00 87.00 93 ARG A CA 1
ATOM 661 C C . ARG A 1 93 ? -23.728 -1.201 27.169 1.00 87.00 93 ARG A C 1
ATOM 663 O O . ARG A 1 93 ? -24.290 -0.974 28.232 1.00 87.00 93 ARG A O 1
ATOM 670 N N . ALA A 1 94 ? -24.217 -2.034 26.251 1.00 83.44 94 ALA A N 1
ATOM 671 C CA . ALA A 1 94 ? -25.507 -2.706 26.405 1.00 83.44 94 ALA A CA 1
ATOM 672 C C . ALA A 1 94 ? -25.549 -3.633 27.636 1.00 83.44 94 ALA A C 1
ATOM 674 O O . ALA A 1 94 ? -26.562 -3.693 28.332 1.00 83.44 94 ALA A O 1
ATOM 675 N N . VAL A 1 95 ? -24.446 -4.334 27.927 1.00 85.31 95 VAL A N 1
ATOM 676 C CA . VAL A 1 95 ? -24.319 -5.161 29.140 1.00 85.31 95 VAL A CA 1
ATOM 677 C C . VAL A 1 95 ? -24.340 -4.287 30.395 1.00 85.31 95 VAL A C 1
ATOM 679 O O . VAL A 1 95 ? -25.125 -4.558 31.297 1.00 85.31 95 VAL A O 1
ATOM 682 N N . GLY A 1 96 ? -23.548 -3.211 30.431 1.00 81.12 96 GLY A N 1
ATOM 683 C CA . GLY A 1 96 ? -23.501 -2.307 31.584 1.00 81.12 96 GLY A CA 1
ATOM 684 C C . GLY A 1 96 ? -24.839 -1.622 31.886 1.00 81.12 96 GLY A C 1
ATOM 685 O O . GLY A 1 96 ? -25.207 -1.485 33.047 1.00 81.12 96 GLY A O 1
ATOM 686 N N . GLU A 1 97 ? -25.602 -1.246 30.857 1.00 79.19 97 GLU A N 1
ATOM 687 C CA . GLU A 1 97 ? -26.949 -0.673 31.014 1.00 79.19 97 GLU A CA 1
ATOM 688 C C . GLU A 1 97 ? -27.964 -1.699 31.551 1.00 79.19 97 GLU A C 1
ATOM 690 O O . GLU A 1 97 ? -28.859 -1.345 32.319 1.00 79.19 97 GLU A O 1
ATOM 695 N N . SER A 1 98 ? -27.797 -2.980 31.204 1.00 69.88 98 SER A N 1
ATOM 696 C CA . SER A 1 98 ? -28.672 -4.072 31.655 1.00 69.88 98 SER A CA 1
ATOM 697 C C . SER A 1 98 ? -28.447 -4.469 33.119 1.00 69.88 98 SER A C 1
ATOM 699 O O . SER A 1 98 ? -29.349 -5.022 33.736 1.00 69.88 98 SER A O 1
ATOM 701 N N . GLU A 1 99 ? -27.265 -4.199 33.682 1.00 63.34 99 GLU A N 1
ATOM 702 C CA . GLU A 1 99 ? -26.942 -4.470 35.095 1.00 63.34 99 GLU A CA 1
ATOM 703 C C . GLU A 1 99 ? -27.411 -3.353 36.047 1.00 63.34 99 GLU A C 1
ATOM 705 O O . GLU A 1 99 ? -27.420 -3.535 37.264 1.00 63.34 99 GLU A O 1
ATOM 710 N N . THR A 1 100 ? -27.802 -2.193 35.506 1.00 59.22 100 THR A N 1
ATOM 711 C CA . THR A 1 100 ? -28.295 -1.038 36.279 1.00 59.22 100 THR A CA 1
ATOM 712 C C . THR A 1 100 ? -29.822 -0.938 36.394 1.00 59.22 100 THR A C 1
ATOM 714 O O . THR A 1 100 ? -30.304 -0.045 37.095 1.00 59.22 100 THR A O 1
ATOM 717 N N . LEU A 1 101 ? -30.571 -1.822 35.724 1.00 51.66 101 LEU A N 1
ATOM 718 C CA . LEU A 1 101 ? -32.041 -1.924 35.763 1.00 51.66 101 LEU A CA 1
ATOM 719 C C . LEU A 1 101 ? -32.494 -3.089 36.650 1.00 51.66 101 LEU A C 1
ATOM 721 O O . LEU A 1 101 ? -33.523 -2.911 37.342 1.00 51.66 101 LEU A O 1
#

Secondary structure (DSSP, 8-state):
----------HHHHHHHHHHHHHHHHHHHHT---SS----S-HHHHHHHHHHHHHHHHHHHHHHHHHHHHHHHHHHHHHHHHHHHHHHHHHHHHHHHHT--

pLDDT: mean 80.3, std 17.14, range [32.69, 96.88]

Radius of gyration: 24.25 Å; Cα contacts (8 Å, |Δi|>4): 63; chains: 1; bounding box: 54×30×73 Å

Solvent-accessible surface area (backbone atoms only — not comparable to full-atom values): 5606 Å² total; per-residue (Å²): 135,85,83,76,75,78,77,87,72,58,44,67,60,31,45,54,52,19,53,51,29,42,52,52,18,49,53,33,52,73,71,38,55,72,73,71,74,83,88,66,94,60,60,80,79,38,50,62,57,50,50,51,49,34,52,50,18,52,52,29,48,54,49,19,52,51,25,45,54,49,19,52,53,29,44,54,50,23,53,53,50,52,51,51,50,53,51,50,54,51,52,53,50,57,52,57,58,63,76,75,111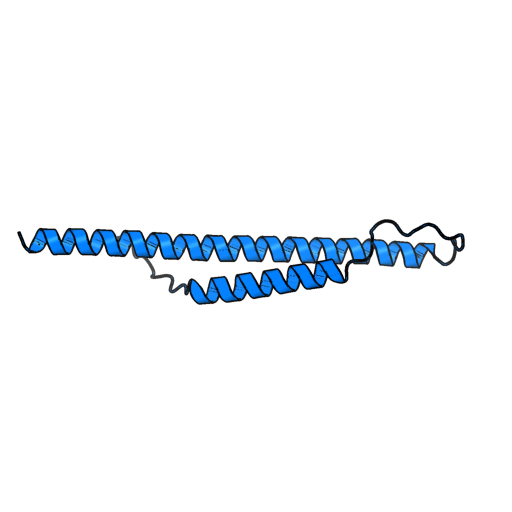

Sequence (101 aa):
MLTVSSLKVDPAGLRVEAAQSAGRAAALSAVTPPLDPAVSTWQSAAGRSNRYRAATAQALTAGSTRQRCITEGLTHTAEGFESNEAVSAAQLRAVGESETL

Foldseek 3Di:
DDPPPPPPDDLVVLLVLLVVLLVLLVVLVVPQDDL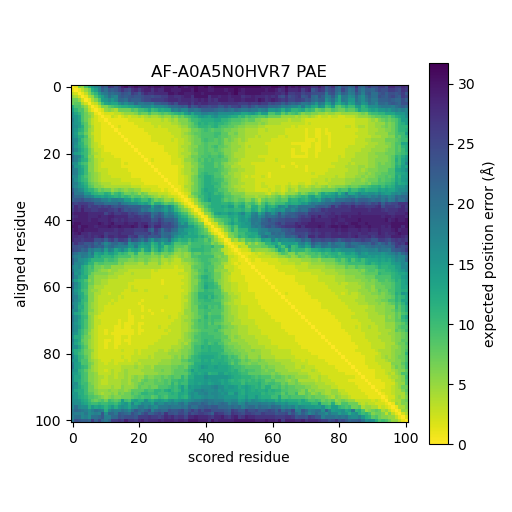DPPDDPPDPVCVVVNVVSNVSNVVSNVSSVVSNVSSVVSNVVSVVVVVVVVVVVVVVVVVVVVVVD

Nearest PDB structures (foldseek):
  2ysu-assembly1_B  TM=5.296E-01  e=6.283E+00  Escherichia coli

Mean predicted aligned error: 9.71 Å